Protein AF-A0A0D0CX06-F1 (afdb_monomer_lite)

InterPro domains:
  IPR040521 Kyakuja-Dileera-Zisupton transposase [PF18758] (1-134)

Foldseek 3Di:
DDKDQPPWAFDDPDPPDDDPQCQFWLAANPVLLVVLVVQADQDQDDDPDPDQPQVPPQFDQDPGTPASIKDFDADPVPGGTDTNLIFGHRRDDTLSSNLLSVLVRQQVVPPEQEDEDDDSVCVRSVVCSVVRCVRDPSRHHDPRYDYDYD

Sequence (150 aa):
MDGNFSAEHMKLKNDDDFNLTGGSGYFTALLHYRAHLQIADDKQPKSTCHEHKAVNQVHATQKHLAATGIGAIACARHGHFMLDTVVDFQNGEQQVNMDYALCRALSKLEGMLRAAVIYNIACQFSVHFSAQILKSDYLKFSDGIQIVQP

pLDDT: mean 84.57, std 11.14, range [50.03, 96.88]

Radius of gyration: 15.5 Å; chains: 1; bounding box: 37×35×41 Å

Organism: NCBI:txid930991

Secondary structure (DSSP, 8-state):
-EEETT--EEPPSSTT---SSSS-SSB--HHHHHHHHHH----PPPP-STT-GGGG--PPP-TTEEES-EEE-EETTTTEEPTT-BEE-SSS--HHHHHHHHHHHHHT-TT-SEEE---TTHHHHHHHHHHHHTT-TT----TTPEEE--

Structure (mmCIF, N/CA/C/O backbone):
data_AF-A0A0D0CX06-F1
#
_entry.id   AF-A0A0D0CX06-F1
#
loop_
_atom_site.group_PDB
_atom_site.id
_atom_site.type_symbol
_atom_site.label_atom_id
_atom_site.label_alt_id
_atom_site.label_comp_id
_atom_site.label_asym_id
_atom_site.label_entity_id
_atom_site.label_seq_id
_atom_site.pdbx_PDB_ins_code
_atom_site.Cartn_x
_atom_site.Cartn_y
_atom_site.Cartn_z
_atom_site.occupancy
_atom_site.B_iso_or_equiv
_atom_site.auth_seq_id
_atom_site.auth_comp_id
_atom_site.auth_asym_id
_atom_site.auth_atom_id
_atom_site.pdbx_PDB_model_num
ATOM 1 N N . MET A 1 1 ? 3.908 -2.150 11.057 1.00 93.88 1 MET A N 1
ATOM 2 C CA . MET A 1 1 ? 4.295 -1.801 9.677 1.00 93.88 1 MET A CA 1
ATOM 3 C C . MET A 1 1 ? 5.755 -1.442 9.729 1.00 93.88 1 MET A C 1
ATOM 5 O O . MET A 1 1 ? 6.133 -0.785 10.694 1.00 93.88 1 MET A O 1
ATOM 9 N N . ASP A 1 2 ? 6.554 -1.927 8.790 1.00 93.50 2 ASP A N 1
ATOM 10 C CA . ASP A 1 2 ? 7.989 -1.643 8.772 1.00 93.50 2 ASP A CA 1
ATOM 11 C C . ASP A 1 2 ? 8.569 -1.812 7.365 1.00 93.50 2 ASP A C 1
ATOM 13 O O . ASP A 1 2 ? 8.012 -2.563 6.552 1.00 93.50 2 ASP A O 1
ATOM 17 N N . GLY A 1 3 ? 9.676 -1.118 7.114 1.00 92.56 3 GLY A N 1
ATOM 18 C CA . GLY A 1 3 ? 10.434 -1.153 5.871 1.00 92.56 3 GLY A CA 1
ATOM 19 C C . GLY A 1 3 ? 11.799 -1.812 6.055 1.00 92.56 3 GLY A C 1
ATOM 20 O O . GLY A 1 3 ? 12.558 -1.471 6.960 1.00 92.56 3 GLY A O 1
ATOM 21 N N . ASN A 1 4 ? 12.145 -2.734 5.161 1.00 93.25 4 ASN A N 1
ATOM 22 C CA . ASN A 1 4 ? 13.468 -3.337 5.069 1.00 93.25 4 ASN A CA 1
ATOM 23 C C . ASN A 1 4 ? 14.219 -2.786 3.849 1.00 93.25 4 ASN A C 1
ATOM 25 O O . ASN A 1 4 ? 13.968 -3.184 2.711 1.00 93.25 4 ASN A O 1
ATOM 29 N N . PHE A 1 5 ? 15.183 -1.906 4.111 1.00 89.94 5 PHE A N 1
ATOM 30 C CA . PHE A 1 5 ? 16.006 -1.227 3.102 1.00 89.94 5 PHE A CA 1
ATOM 31 C C . PHE A 1 5 ? 17.175 -2.072 2.576 1.00 89.94 5 PHE A C 1
ATOM 33 O O . PHE A 1 5 ? 17.831 -1.676 1.622 1.00 89.94 5 PHE A O 1
ATOM 40 N N . SER A 1 6 ? 17.442 -3.228 3.188 1.00 89.50 6 SER A N 1
ATOM 41 C CA . SER A 1 6 ? 18.484 -4.159 2.737 1.00 89.50 6 SER A CA 1
ATOM 42 C C . SER A 1 6 ? 17.937 -5.245 1.806 1.00 89.50 6 SER A C 1
ATOM 44 O O . SER A 1 6 ? 18.707 -5.988 1.204 1.00 89.50 6 SER A O 1
ATOM 46 N N . ALA A 1 7 ? 16.610 -5.370 1.699 1.00 91.56 7 ALA A N 1
ATOM 47 C CA . ALA A 1 7 ? 15.942 -6.294 0.786 1.00 91.56 7 ALA A CA 1
ATOM 48 C C . ALA A 1 7 ? 15.869 -5.701 -0.630 1.00 91.56 7 ALA A C 1
ATOM 50 O O . ALA A 1 7 ? 14.796 -5.395 -1.146 1.00 91.56 7 ALA A O 1
ATOM 51 N N . GLU A 1 8 ? 17.033 -5.498 -1.238 1.00 91.38 8 GLU A N 1
ATOM 52 C CA . GLU A 1 8 ? 17.153 -4.967 -2.592 1.00 91.38 8 GLU A CA 1
ATOM 53 C C . GLU A 1 8 ? 16.761 -6.021 -3.639 1.00 91.38 8 GLU A C 1
ATOM 55 O O . GLU A 1 8 ? 17.110 -7.200 -3.533 1.00 91.38 8 GLU A O 1
ATOM 60 N N . HIS A 1 9 ? 16.064 -5.588 -4.690 1.00 88.31 9 HIS A N 1
ATOM 61 C CA . HIS A 1 9 ? 15.700 -6.433 -5.824 1.00 88.31 9 HIS A CA 1
ATOM 62 C C . HIS A 1 9 ? 16.369 -5.896 -7.087 1.00 88.31 9 HIS A C 1
ATOM 64 O O . HIS A 1 9 ? 16.170 -4.740 -7.459 1.00 88.31 9 HIS A O 1
ATOM 70 N N . MET A 1 10 ? 17.172 -6.725 -7.754 1.00 89.69 10 MET A N 1
ATOM 71 C CA . MET A 1 10 ? 17.854 -6.355 -8.996 1.00 89.69 10 MET A CA 1
ATOM 72 C C . MET A 1 10 ? 16.896 -6.344 -10.189 1.00 89.69 10 MET A C 1
ATOM 74 O O . MET A 1 10 ? 15.914 -7.080 -10.228 1.00 89.69 10 MET A O 1
ATOM 78 N N . LYS A 1 11 ? 17.209 -5.533 -11.202 1.00 86.38 11 LYS A N 1
ATOM 79 C CA . LYS A 1 11 ? 16.537 -5.643 -12.502 1.00 86.38 11 LYS A CA 1
ATOM 80 C C . LYS A 1 11 ? 16.877 -6.974 -13.168 1.00 86.38 11 LYS A C 1
ATOM 82 O O . LYS A 1 11 ? 18.000 -7.467 -13.046 1.00 86.38 11 LYS A O 1
ATOM 87 N N . LEU A 1 12 ? 15.911 -7.504 -13.915 1.00 84.50 12 LEU A N 1
ATOM 88 C CA . LEU A 1 12 ? 16.123 -8.664 -14.771 1.00 84.50 12 LEU A CA 1
ATOM 89 C C . LEU A 1 12 ? 17.243 -8.362 -15.772 1.00 84.50 12 LEU A C 1
ATOM 91 O O . LEU A 1 12 ? 17.319 -7.259 -16.318 1.00 84.50 12 LEU A O 1
ATOM 95 N N . LYS A 1 13 ? 18.134 -9.334 -15.975 1.00 81.31 13 LYS A N 1
ATOM 96 C CA . LYS A 1 13 ? 19.238 -9.207 -16.937 1.00 81.31 13 LYS A CA 1
ATOM 97 C C . LYS A 1 13 ? 18.804 -9.539 -18.363 1.00 81.31 13 LYS A C 1
ATOM 99 O O . LYS A 1 13 ? 19.338 -8.945 -19.291 1.00 81.31 13 LYS A O 1
ATOM 104 N N . ASN A 1 14 ? 17.856 -10.466 -18.504 1.00 81.94 14 ASN A N 1
ATOM 105 C CA . ASN A 1 14 ? 17.382 -11.001 -19.775 1.00 81.94 14 ASN A CA 1
ATOM 106 C C . ASN A 1 14 ? 15.846 -11.018 -19.785 1.00 81.94 14 ASN A C 1
ATOM 108 O O . ASN A 1 14 ? 15.235 -11.204 -18.733 1.00 81.94 14 ASN A O 1
ATOM 112 N N . ASP A 1 15 ? 15.246 -10.891 -20.969 1.00 78.25 15 ASP A N 1
ATOM 113 C CA . ASP A 1 15 ? 13.785 -10.829 -21.147 1.00 78.25 15 ASP A CA 1
ATOM 114 C C . ASP A 1 15 ? 13.073 -12.185 -20.965 1.00 78.25 15 ASP A C 1
ATOM 116 O O . ASP A 1 15 ? 11.853 -12.224 -20.829 1.00 78.25 15 ASP A O 1
ATOM 120 N N . ASP A 1 16 ? 13.827 -13.290 -20.921 1.00 83.06 16 ASP A N 1
ATOM 121 C CA . ASP A 1 16 ? 13.296 -14.646 -20.704 1.00 83.06 16 ASP A CA 1
ATOM 122 C C . ASP A 1 16 ? 13.016 -14.964 -19.222 1.00 83.06 16 ASP A C 1
ATOM 124 O O . ASP A 1 16 ? 12.449 -16.010 -18.903 1.00 83.06 16 ASP A O 1
ATOM 128 N N . ASP A 1 17 ? 13.441 -14.091 -18.303 1.00 81.06 17 ASP A N 1
ATOM 129 C CA . ASP A 1 17 ? 13.189 -14.246 -16.871 1.00 81.06 17 ASP A CA 1
ATOM 130 C C . ASP A 1 17 ? 11.782 -13.733 -16.526 1.00 81.06 17 ASP A C 1
ATOM 132 O O . ASP A 1 17 ? 11.372 -12.647 -16.946 1.00 81.06 17 ASP A O 1
ATOM 136 N N . PHE A 1 18 ? 11.013 -14.516 -15.771 1.00 77.81 18 PHE A N 1
ATOM 137 C CA . PHE A 1 18 ? 9.606 -14.233 -15.506 1.00 77.81 18 PHE A CA 1
ATOM 138 C C . PHE A 1 18 ? 9.250 -14.413 -14.033 1.00 77.81 18 PHE A C 1
ATOM 140 O O . PHE A 1 18 ? 9.789 -15.245 -13.307 1.00 77.81 18 PHE A O 1
ATOM 147 N N . ASN A 1 19 ? 8.279 -13.621 -13.580 1.00 77.00 19 ASN A N 1
ATOM 148 C CA . ASN A 1 19 ? 7.800 -13.698 -12.208 1.00 77.00 19 ASN A CA 1
ATOM 149 C C . ASN A 1 19 ? 7.059 -15.025 -11.977 1.00 77.00 19 ASN A C 1
ATOM 151 O O . ASN A 1 19 ? 6.014 -15.259 -12.582 1.00 77.00 19 ASN A O 1
ATOM 155 N N . LEU A 1 20 ? 7.566 -15.849 -11.055 1.00 80.12 20 LEU A N 1
ATOM 156 C CA . LEU A 1 20 ? 7.010 -17.168 -10.730 1.00 80.12 20 LEU A CA 1
ATOM 157 C C . LEU A 1 20 ? 5.540 -17.129 -10.300 1.00 80.12 20 LEU A C 1
ATOM 159 O O . LEU A 1 20 ? 4.795 -18.067 -10.567 1.00 80.12 20 LEU A O 1
ATOM 163 N N . THR A 1 21 ? 5.126 -16.067 -9.609 1.00 79.88 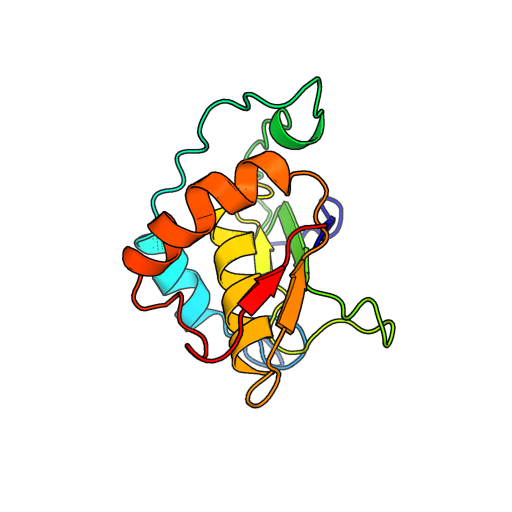21 THR A N 1
ATOM 164 C CA . THR A 1 21 ? 3.790 -15.9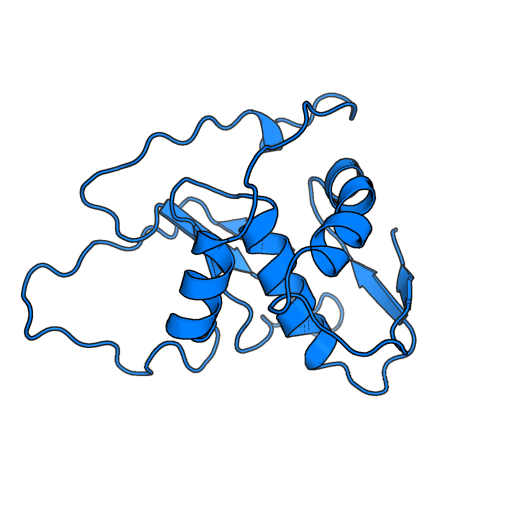78 -9.008 1.00 79.88 21 THR A CA 1
ATOM 165 C C . THR A 1 21 ? 2.994 -14.774 -9.510 1.00 79.88 21 THR A C 1
ATOM 167 O O . THR A 1 21 ? 1.865 -14.561 -9.075 1.00 79.88 21 THR A O 1
ATOM 170 N N . GLY A 1 22 ? 3.565 -13.952 -10.394 1.00 71.00 22 GLY A N 1
ATOM 171 C CA . GLY A 1 22 ? 2.986 -12.671 -10.811 1.00 71.00 22 GLY A CA 1
ATOM 172 C C . GLY A 1 22 ? 2.829 -11.658 -9.667 1.00 71.00 22 GLY A C 1
ATOM 173 O O . GLY A 1 22 ? 2.030 -10.729 -9.782 1.00 71.00 22 GLY A O 1
ATOM 174 N N . GLY A 1 23 ? 3.546 -11.843 -8.553 1.00 68.94 23 GLY A N 1
ATOM 175 C CA . GLY A 1 23 ? 3.288 -11.106 -7.313 1.00 68.94 23 GLY A CA 1
ATOM 176 C C . GLY A 1 23 ? 2.076 -11.641 -6.546 1.00 68.94 23 GLY A C 1
ATOM 177 O O . GLY A 1 23 ? 1.365 -10.868 -5.921 1.00 68.94 23 GLY A O 1
ATOM 178 N N . SER A 1 24 ? 1.807 -12.948 -6.617 1.00 70.81 24 SER A N 1
ATOM 179 C CA . SER A 1 24 ? 0.894 -13.630 -5.693 1.00 70.81 24 SER A CA 1
ATOM 180 C C . SER A 1 24 ? 1.679 -14.281 -4.548 1.00 70.81 24 SER A C 1
ATOM 182 O O . SER A 1 24 ? 2.823 -14.713 -4.717 1.00 70.81 24 SER A O 1
ATOM 184 N N . GLY A 1 25 ? 1.094 -14.298 -3.350 1.00 87.31 25 GLY A N 1
ATOM 185 C CA . GLY A 1 25 ? 1.760 -14.724 -2.117 1.00 87.31 25 GLY A CA 1
ATOM 186 C C . GLY A 1 25 ? 1.873 -13.570 -1.129 1.00 87.31 25 GLY A C 1
ATOM 187 O O . GLY A 1 25 ? 0.861 -12.980 -0.770 1.00 87.31 25 GLY A O 1
ATOM 188 N N . TYR A 1 26 ? 3.085 -13.263 -0.661 1.00 91.81 26 TYR A N 1
ATOM 189 C CA . TYR A 1 26 ? 3.317 -12.154 0.275 1.00 91.81 26 TYR A CA 1
ATOM 190 C C . TYR A 1 26 ? 3.384 -10.790 -0.412 1.00 91.81 26 TYR A C 1
ATOM 192 O O . TYR A 1 26 ? 2.881 -9.811 0.139 1.00 91.81 26 TYR A O 1
ATOM 200 N N . PHE A 1 27 ? 3.967 -10.737 -1.609 1.00 92.62 27 PHE A N 1
ATOM 201 C CA . PHE A 1 27 ? 4.025 -9.526 -2.420 1.00 92.62 27 PHE A CA 1
ATOM 202 C C . PHE A 1 27 ? 2.653 -9.175 -2.971 1.00 92.62 27 PHE A C 1
ATOM 204 O O . PHE A 1 27 ? 1.841 -10.062 -3.227 1.00 92.62 27 PHE A O 1
ATOM 211 N N . THR A 1 28 ? 2.402 -7.879 -3.119 1.00 88.81 28 THR A N 1
ATOM 212 C CA . THR A 1 28 ? 1.191 -7.390 -3.763 1.00 88.81 28 THR A CA 1
ATOM 213 C C . THR A 1 28 ? 1.218 -7.623 -5.271 1.00 88.81 28 THR A C 1
ATOM 215 O O . THR A 1 28 ? 2.274 -7.581 -5.909 1.00 88.81 28 THR A O 1
ATOM 218 N N . ALA A 1 29 ? 0.031 -7.759 -5.864 1.00 84.19 29 ALA A N 1
ATOM 219 C CA . ALA A 1 29 ? -0.134 -7.782 -7.311 1.00 84.19 29 ALA A CA 1
ATOM 220 C C . ALA A 1 29 ? 0.496 -6.536 -7.969 1.00 84.19 29 ALA A C 1
ATOM 222 O O . ALA A 1 29 ? 0.041 -5.400 -7.786 1.00 84.19 29 ALA A O 1
ATOM 223 N N . LEU A 1 30 ? 1.522 -6.773 -8.788 1.00 84.00 30 LEU A N 1
ATOM 224 C CA . LEU A 1 30 ? 2.398 -5.732 -9.330 1.00 84.00 30 LEU A CA 1
ATOM 225 C C . LEU A 1 30 ? 1.661 -4.708 -10.204 1.00 84.00 30 LEU A C 1
ATOM 227 O O . LEU A 1 30 ? 1.984 -3.524 -10.170 1.00 84.00 30 LEU A O 1
ATOM 231 N N . LEU A 1 31 ? 0.667 -5.153 -10.980 1.00 87.31 31 LEU A N 1
ATOM 232 C CA . LEU A 1 31 ? -0.073 -4.292 -11.905 1.00 87.31 31 LEU A CA 1
ATOM 233 C C . LEU A 1 31 ? -0.851 -3.192 -11.169 1.00 87.31 31 LEU A C 1
ATOM 235 O O . LEU A 1 31 ? -0.706 -2.015 -11.490 1.00 87.31 31 LEU A O 1
ATOM 239 N N . HIS A 1 32 ? -1.640 -3.571 -10.160 1.00 88.31 32 HIS A N 1
ATOM 240 C CA . HIS A 1 32 ? -2.465 -2.631 -9.397 1.00 88.31 32 HIS A CA 1
ATOM 241 C C . HIS A 1 32 ? -1.607 -1.693 -8.553 1.00 88.31 32 HIS A C 1
ATOM 243 O O . HIS A 1 32 ? -1.897 -0.503 -8.466 1.00 88.31 32 HIS A O 1
ATOM 249 N N . TYR A 1 33 ? -0.533 -2.219 -7.965 1.00 92.12 33 TYR A N 1
ATOM 250 C CA . TYR A 1 33 ? 0.383 -1.408 -7.179 1.00 92.12 33 TYR A CA 1
ATOM 251 C C . TYR A 1 33 ? 1.111 -0.372 -8.044 1.00 92.12 33 TYR A C 1
ATOM 253 O O . TYR A 1 33 ? 1.127 0.806 -7.709 1.00 92.12 33 TYR A O 1
ATOM 261 N N . ARG A 1 34 ? 1.618 -0.757 -9.222 1.00 90.44 34 ARG A N 1
ATOM 262 C CA . ARG A 1 34 ? 2.225 0.203 -10.161 1.00 90.44 34 ARG A CA 1
ATOM 263 C C . ARG A 1 34 ? 1.241 1.269 -10.628 1.00 90.44 34 ARG A C 1
ATOM 265 O O . ARG A 1 34 ? 1.621 2.431 -10.721 1.00 90.44 34 ARG A O 1
ATOM 272 N N . ALA A 1 35 ? -0.003 0.888 -10.909 1.00 92.06 35 ALA A N 1
ATOM 273 C CA . ALA A 1 35 ? -1.031 1.841 -11.311 1.00 92.06 35 ALA A CA 1
ATOM 274 C C . ALA A 1 35 ? -1.355 2.844 -10.188 1.00 92.06 35 ALA A C 1
ATOM 276 O O . ALA A 1 35 ? -1.532 4.028 -10.461 1.00 92.06 35 ALA A O 1
ATOM 277 N N . HIS A 1 36 ? -1.351 2.397 -8.928 1.00 92.88 36 HIS A N 1
ATOM 278 C CA . HIS A 1 36 ? -1.453 3.284 -7.770 1.00 92.88 36 HIS A CA 1
ATOM 279 C C . HIS A 1 36 ? -0.281 4.273 -7.698 1.00 92.88 36 HIS A C 1
ATOM 281 O O . HIS A 1 36 ? -0.509 5.479 -7.613 1.00 92.88 36 HIS A O 1
ATOM 287 N N . LEU A 1 37 ? 0.959 3.786 -7.794 1.00 91.50 37 LEU A N 1
ATOM 288 C CA . LEU A 1 37 ? 2.156 4.630 -7.713 1.00 91.50 37 LEU A CA 1
ATOM 289 C C . LEU A 1 37 ? 2.219 5.699 -8.812 1.00 91.50 37 LEU A C 1
ATOM 291 O O . LEU A 1 37 ? 2.757 6.775 -8.588 1.00 91.50 37 LEU A O 1
ATOM 295 N N . GLN A 1 38 ? 1.663 5.427 -9.996 1.00 90.81 38 GLN A N 1
ATOM 296 C CA . GLN A 1 38 ? 1.640 6.389 -11.105 1.00 90.81 38 GLN A CA 1
ATOM 297 C C . GLN A 1 38 ? 0.754 7.611 -10.844 1.00 90.81 38 GLN A C 1
ATOM 299 O O . GLN A 1 38 ? 0.998 8.663 -11.432 1.00 90.81 38 GLN A O 1
ATOM 304 N N . ILE A 1 39 ? -0.280 7.472 -10.010 1.00 88.56 39 ILE A N 1
ATOM 305 C CA . ILE A 1 39 ? -1.236 8.552 -9.727 1.00 88.56 39 ILE A CA 1
ATOM 306 C C . ILE A 1 39 ? -1.046 9.176 -8.342 1.00 88.56 39 ILE A C 1
ATOM 308 O O . ILE A 1 39 ? -1.621 10.227 -8.062 1.00 88.56 39 ILE A O 1
ATOM 312 N N . ALA A 1 40 ? -0.292 8.518 -7.462 1.00 85.94 40 ALA A N 1
ATOM 313 C CA . ALA A 1 40 ? -0.095 8.968 -6.096 1.00 85.94 40 ALA A CA 1
ATOM 314 C C . ALA A 1 40 ? 0.847 10.185 -6.039 1.00 85.94 40 ALA A C 1
ATOM 316 O O . ALA A 1 40 ? 1.856 10.247 -6.739 1.00 85.94 40 ALA A O 1
ATOM 317 N N . ASP A 1 41 ? 0.518 11.160 -5.186 1.00 77.19 41 ASP A N 1
ATOM 318 C CA . ASP A 1 41 ? 1.404 12.287 -4.881 1.00 77.19 41 ASP A CA 1
ATOM 319 C C . ASP A 1 41 ? 2.357 11.881 -3.752 1.00 77.19 41 ASP A C 1
ATOM 321 O O . ASP A 1 41 ? 1.936 11.695 -2.612 1.00 77.19 41 ASP A O 1
ATOM 325 N N . ASP A 1 42 ? 3.640 11.749 -4.075 1.00 69.50 42 ASP A N 1
ATOM 326 C CA . ASP A 1 42 ? 4.702 11.314 -3.158 1.00 69.50 42 ASP A CA 1
ATOM 327 C C . ASP A 1 42 ? 5.384 12.493 -2.426 1.00 69.50 42 ASP A C 1
ATOM 329 O O . ASP A 1 42 ? 6.509 12.424 -1.928 1.00 69.50 42 ASP A O 1
ATOM 333 N N . LYS A 1 43 ? 4.724 13.651 -2.347 1.00 69.00 43 LYS A N 1
ATOM 334 C CA . LYS A 1 43 ? 5.245 14.761 -1.544 1.00 69.00 43 LYS A CA 1
ATOM 335 C C . LYS A 1 43 ? 5.174 14.415 -0.065 1.00 69.00 43 LYS A C 1
ATOM 337 O O . LYS A 1 43 ? 4.139 14.601 0.571 1.00 69.00 43 LYS A O 1
ATOM 342 N N . GLN A 1 44 ? 6.303 13.994 0.499 1.00 65.88 44 GLN A N 1
ATOM 343 C CA . GLN A 1 44 ? 6.431 13.855 1.942 1.00 65.88 44 GLN A CA 1
ATOM 344 C C . GLN A 1 44 ? 6.433 15.234 2.615 1.00 65.88 44 GLN A C 1
ATOM 346 O O . GLN A 1 44 ? 7.324 16.054 2.358 1.00 65.88 44 GLN A O 1
ATOM 351 N N . PRO A 1 45 ? 5.443 15.529 3.473 1.00 63.88 4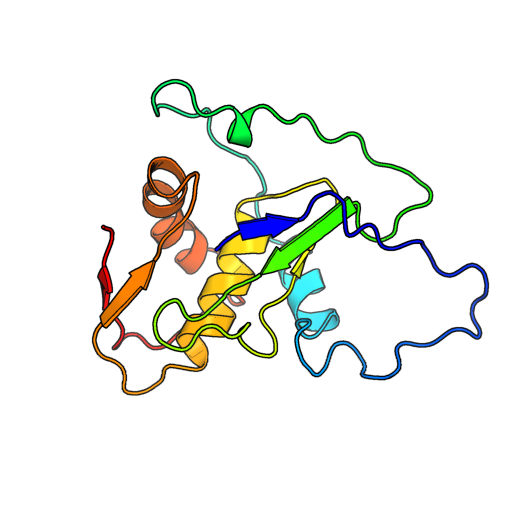5 PRO A N 1
ATOM 352 C CA . PRO A 1 45 ? 5.460 16.745 4.260 1.00 63.88 4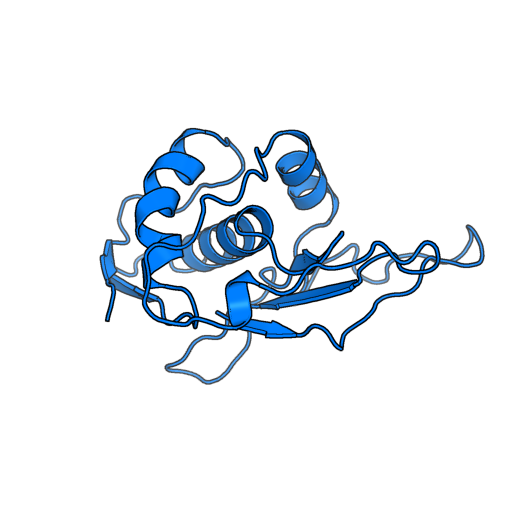5 PRO A CA 1
ATOM 353 C C . PRO A 1 45 ? 6.610 16.690 5.266 1.00 63.88 45 PRO A C 1
ATOM 355 O O . PRO A 1 45 ? 7.004 15.635 5.759 1.00 63.88 45 PRO A O 1
ATOM 358 N N . LYS A 1 46 ? 7.166 17.860 5.581 1.00 66.06 46 LYS A N 1
ATOM 359 C CA . LYS A 1 46 ? 8.264 17.963 6.540 1.00 66.06 46 LYS A CA 1
ATOM 360 C C . LYS A 1 46 ? 7.786 17.487 7.916 1.00 66.06 46 LYS A C 1
ATOM 362 O O . LYS A 1 46 ? 6.820 18.036 8.443 1.00 66.06 46 LYS A O 1
ATOM 367 N N . SER A 1 47 ? 8.487 16.508 8.493 1.00 66.69 47 SER A N 1
ATOM 368 C CA . SER A 1 47 ? 8.199 15.994 9.836 1.00 66.69 47 SER A CA 1
ATOM 369 C C . SER A 1 47 ? 8.101 17.124 10.858 1.00 66.69 47 SER A C 1
ATOM 371 O O . SER A 1 47 ? 9.035 17.913 11.015 1.00 66.69 47 SER A O 1
ATOM 373 N N . THR A 1 48 ? 7.003 17.140 11.607 1.00 71.00 48 THR A N 1
ATOM 374 C CA . THR A 1 48 ? 6.832 17.949 12.822 1.00 71.00 48 THR A CA 1
ATOM 375 C C . THR A 1 48 ? 7.073 17.141 14.102 1.00 71.00 48 THR A C 1
ATOM 377 O O . THR A 1 48 ? 7.042 17.708 15.191 1.00 71.00 48 THR A O 1
ATOM 380 N N . CYS A 1 49 ? 7.341 15.832 13.995 1.00 70.31 49 CYS A N 1
ATOM 381 C CA . CYS A 1 49 ? 7.639 14.971 15.142 1.00 70.31 49 CYS A CA 1
ATOM 382 C C . CYS A 1 49 ? 9.091 15.135 15.618 1.00 70.31 49 CYS A C 1
ATOM 384 O O . CYS A 1 49 ? 10.000 15.365 14.816 1.00 70.31 49 CYS A O 1
ATOM 386 N N . HIS A 1 50 ? 9.308 14.973 16.926 1.00 64.81 50 HIS A N 1
ATOM 387 C CA . HIS A 1 50 ? 10.620 15.080 17.570 1.00 64.81 50 HIS A CA 1
ATOM 388 C C . HIS A 1 50 ? 11.609 14.029 17.030 1.00 64.81 50 HIS A C 1
ATOM 390 O O . HIS A 1 50 ? 11.376 12.836 17.172 1.00 64.81 50 HIS A O 1
ATOM 396 N N . GLU A 1 51 ? 12.708 14.482 16.417 1.00 53.91 51 GLU A N 1
ATOM 397 C CA . GLU A 1 51 ? 13.921 13.708 16.078 1.00 53.91 51 GLU A CA 1
ATOM 398 C C . GLU A 1 51 ? 13.725 12.270 15.540 1.00 53.91 51 GLU A C 1
ATOM 400 O O . GLU A 1 51 ? 14.432 11.337 15.924 1.00 53.91 51 GLU A O 1
ATOM 405 N N . HIS A 1 52 ? 12.823 12.067 14.576 1.00 55.91 52 HIS A N 1
ATOM 406 C CA . HIS A 1 52 ? 12.747 10.784 13.868 1.00 55.91 52 HIS A CA 1
ATOM 407 C C . HIS A 1 52 ? 13.789 10.710 12.740 1.00 55.91 52 HIS A C 1
ATOM 409 O O . HIS A 1 52 ? 13.639 11.332 11.690 1.00 55.91 52 HIS A O 1
ATOM 415 N N . LYS A 1 53 ? 14.833 9.888 12.926 1.00 54.78 53 LYS A N 1
ATOM 416 C CA . LYS A 1 53 ? 15.850 9.596 11.890 1.00 54.78 53 LYS A CA 1
ATOM 417 C C . LYS A 1 53 ? 15.277 8.914 10.639 1.00 54.78 53 LYS A C 1
ATOM 419 O O . LYS A 1 53 ? 15.879 9.024 9.578 1.00 54.78 53 LYS A O 1
ATOM 424 N N . ALA A 1 54 ? 14.131 8.239 10.765 1.00 53.94 54 ALA A N 1
ATOM 425 C CA . ALA A 1 54 ? 13.495 7.485 9.683 1.00 53.94 54 ALA A CA 1
ATOM 426 C C . ALA A 1 54 ? 13.076 8.365 8.489 1.00 53.94 54 ALA A C 1
ATOM 428 O O . ALA A 1 54 ? 13.183 7.930 7.353 1.00 53.94 54 ALA A O 1
ATOM 429 N N . VAL A 1 55 ? 12.685 9.623 8.727 1.00 53.53 55 VAL A N 1
ATOM 430 C CA . VAL A 1 55 ? 12.203 10.541 7.670 1.00 53.53 55 VAL A CA 1
ATOM 431 C C . VAL A 1 55 ? 13.345 11.189 6.878 1.00 53.53 55 VAL A C 1
ATOM 433 O O . VAL A 1 55 ? 13.146 11.693 5.779 1.00 53.53 55 VAL A O 1
ATOM 436 N N . ASN A 1 56 ? 14.568 11.167 7.411 1.00 50.03 56 ASN A N 1
ATOM 437 C CA . ASN A 1 56 ? 15.710 11.874 6.824 1.00 50.03 56 ASN A CA 1
ATOM 438 C C . ASN A 1 56 ? 16.600 10.989 5.940 1.00 50.03 56 ASN A C 1
ATOM 440 O O . ASN A 1 56 ? 17.688 11.422 5.551 1.00 50.03 56 ASN A O 1
ATOM 444 N N . GLN A 1 57 ? 16.188 9.759 5.621 1.00 56.03 57 GLN A N 1
ATOM 445 C CA . GLN A 1 57 ? 16.941 8.942 4.676 1.00 56.03 57 GLN A CA 1
ATOM 446 C C . GLN A 1 57 ? 16.648 9.409 3.248 1.00 56.03 57 GLN A C 1
ATOM 448 O O . GLN A 1 57 ? 15.640 9.078 2.636 1.00 56.03 57 GLN A O 1
ATOM 453 N N . VAL A 1 58 ? 17.558 10.222 2.711 1.00 52.16 58 VAL A N 1
ATOM 454 C CA . VAL A 1 58 ? 17.581 10.553 1.285 1.00 52.16 58 VAL A CA 1
ATOM 455 C C . VAL A 1 58 ? 18.016 9.298 0.536 1.00 52.16 58 VAL A C 1
ATOM 457 O O . VAL A 1 58 ? 19.191 8.932 0.551 1.00 52.16 58 VAL A O 1
ATOM 460 N N . HIS A 1 59 ? 17.068 8.622 -0.103 1.00 60.84 59 HIS A N 1
ATOM 461 C CA . HIS A 1 59 ? 17.365 7.442 -0.902 1.00 60.84 59 HIS A CA 1
ATOM 462 C C . HIS A 1 59 ? 17.780 7.868 -2.312 1.00 60.84 59 HIS A C 1
ATOM 464 O O . HIS A 1 59 ? 17.038 8.540 -3.033 1.00 60.84 59 HIS A O 1
ATOM 470 N N . ALA A 1 60 ? 19.010 7.513 -2.682 1.00 61.25 60 ALA A N 1
ATOM 471 C CA . ALA A 1 60 ? 19.507 7.694 -4.034 1.00 61.25 60 ALA A CA 1
ATOM 472 C C . ALA A 1 60 ? 19.023 6.537 -4.910 1.00 61.25 60 ALA A C 1
ATOM 474 O O . ALA A 1 60 ? 19.184 5.365 -4.567 1.00 61.25 60 ALA A O 1
ATOM 475 N N . THR A 1 61 ? 18.476 6.868 -6.076 1.00 65.75 61 THR A N 1
ATOM 476 C CA . THR A 1 61 ? 18.022 5.865 -7.035 1.00 65.75 61 THR A CA 1
ATOM 477 C C . THR A 1 61 ? 19.214 5.085 -7.585 1.00 65.75 61 THR A C 1
ATOM 479 O O . THR A 1 61 ? 20.104 5.647 -8.230 1.00 65.75 61 THR A O 1
ATOM 482 N N . GLN A 1 62 ? 19.221 3.769 -7.380 1.00 78.25 62 GLN A N 1
ATOM 483 C CA . GLN A 1 62 ? 20.250 2.883 -7.916 1.00 78.25 62 GLN A CA 1
ATOM 484 C C . GLN A 1 62 ? 19.786 2.287 -9.251 1.00 78.25 62 GLN A C 1
ATOM 486 O O . GLN A 1 62 ? 18.860 1.484 -9.304 1.00 78.25 62 GLN A O 1
ATOM 491 N N . LYS A 1 63 ? 20.440 2.655 -10.363 1.00 81.31 63 LYS A N 1
ATOM 492 C CA . LYS A 1 63 ? 19.987 2.291 -11.726 1.00 81.31 63 LYS A CA 1
ATOM 493 C C . LYS A 1 63 ? 19.866 0.784 -11.987 1.00 81.31 63 LYS A C 1
ATOM 495 O O . LYS A 1 63 ? 19.109 0.404 -12.883 1.00 81.31 63 LYS A O 1
ATOM 500 N N . HIS A 1 64 ? 20.608 -0.042 -11.254 1.00 85.94 64 HIS A N 1
ATOM 501 C CA . HIS A 1 64 ? 20.630 -1.497 -11.414 1.00 85.94 64 HIS A CA 1
ATOM 502 C C . HIS A 1 64 ? 19.556 -2.222 -10.581 1.00 85.94 64 HIS A C 1
ATOM 504 O O . HIS A 1 64 ? 19.309 -3.405 -10.814 1.00 85.94 64 HIS A O 1
ATOM 510 N N . LEU A 1 65 ? 18.892 -1.522 -9.654 1.00 88.31 65 LEU A N 1
ATOM 511 C CA . LEU A 1 65 ? 17.838 -2.077 -8.809 1.00 88.31 65 LEU A CA 1
ATOM 512 C C . LEU A 1 65 ? 16.451 -1.830 -9.413 1.00 88.31 65 LEU A C 1
ATOM 514 O O . LEU A 1 65 ? 16.168 -0.768 -9.972 1.00 88.31 65 LEU A O 1
ATOM 518 N N . ALA A 1 66 ? 15.596 -2.842 -9.319 1.00 87.56 66 ALA A N 1
ATOM 519 C CA . ALA A 1 66 ? 14.159 -2.760 -9.542 1.00 87.56 66 ALA A CA 1
ATOM 520 C C . ALA A 1 66 ? 13.425 -2.264 -8.284 1.00 87.56 66 ALA A C 1
ATOM 522 O O . ALA A 1 66 ? 12.437 -1.543 -8.415 1.00 87.56 66 ALA A O 1
ATOM 523 N N . ALA A 1 67 ? 13.931 -2.613 -7.096 1.00 91.00 67 ALA A N 1
ATOM 524 C CA . ALA A 1 67 ? 13.475 -2.093 -5.811 1.00 91.00 67 ALA A CA 1
ATOM 525 C C . ALA A 1 67 ? 14.666 -1.867 -4.869 1.00 91.00 67 ALA A C 1
ATOM 527 O O . ALA A 1 67 ? 15.590 -2.679 -4.823 1.00 91.00 67 ALA A O 1
ATOM 528 N N . THR A 1 68 ? 14.637 -0.779 -4.105 1.00 92.38 68 THR A N 1
ATOM 529 C CA . THR A 1 68 ? 15.672 -0.411 -3.121 1.00 92.38 68 THR A CA 1
ATOM 530 C C . THR A 1 68 ? 15.375 -0.952 -1.718 1.00 92.38 68 THR A C 1
ATOM 532 O O . THR A 1 68 ? 15.975 -0.506 -0.747 1.00 92.38 68 THR A O 1
ATOM 535 N N . GLY A 1 69 ? 14.366 -1.807 -1.582 1.00 93.50 69 GLY A N 1
ATOM 536 C CA . GLY A 1 69 ? 13.850 -2.298 -0.310 1.00 93.50 69 GLY A CA 1
ATOM 537 C C . GLY A 1 69 ? 12.398 -2.744 -0.440 1.00 93.50 69 GLY A C 1
ATOM 538 O O . GLY A 1 69 ? 11.791 -2.607 -1.507 1.00 93.50 69 GLY A O 1
ATOM 539 N N . ILE A 1 70 ? 11.838 -3.240 0.661 1.00 95.25 70 ILE A N 1
ATOM 540 C CA . ILE A 1 70 ? 10.438 -3.674 0.738 1.00 95.25 70 ILE A CA 1
ATOM 541 C C . ILE A 1 70 ? 9.755 -3.140 1.995 1.00 95.25 70 ILE A C 1
ATOM 543 O O . ILE A 1 70 ? 10.381 -3.036 3.047 1.00 95.25 70 I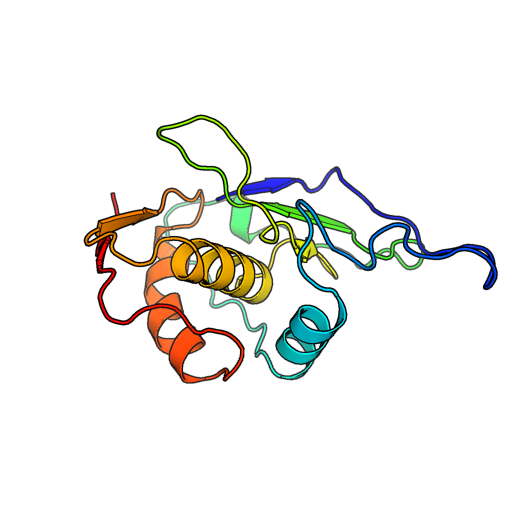LE A O 1
ATOM 547 N N . GLY A 1 71 ? 8.456 -2.878 1.909 1.00 95.56 71 GLY A N 1
ATOM 548 C CA . GLY A 1 71 ? 7.587 -2.580 3.047 1.00 95.56 71 GLY A CA 1
ATOM 549 C C . GLY A 1 71 ? 6.648 -3.744 3.322 1.00 95.56 71 GLY A C 1
ATOM 550 O O . GLY A 1 71 ? 6.185 -4.388 2.383 1.00 95.56 71 GLY A O 1
ATOM 551 N N . ALA A 1 72 ? 6.356 -4.032 4.590 1.00 96.19 72 ALA A N 1
ATOM 552 C CA . ALA A 1 72 ? 5.484 -5.147 4.954 1.00 96.19 72 ALA A CA 1
ATOM 553 C C . ALA A 1 72 ? 4.539 -4.837 6.124 1.00 96.19 72 ALA A C 1
ATOM 555 O O . ALA A 1 72 ? 4.838 -4.063 7.045 1.00 96.19 72 ALA A O 1
ATOM 556 N N . ILE A 1 73 ? 3.393 -5.523 6.120 1.00 96.88 73 ILE A N 1
ATOM 557 C CA . ILE A 1 73 ? 2.450 -5.552 7.238 1.00 96.88 73 ILE A CA 1
ATOM 558 C C . ILE A 1 73 ? 2.561 -6.905 7.934 1.00 96.88 73 ILE A C 1
ATOM 560 O O . ILE A 1 73 ? 2.401 -7.953 7.313 1.00 96.88 73 ILE A O 1
ATOM 564 N N . ALA A 1 74 ? 2.797 -6.883 9.242 1.00 96.38 74 ALA A N 1
ATOM 565 C CA . ALA A 1 74 ? 2.762 -8.069 10.083 1.00 96.38 74 ALA A CA 1
ATOM 566 C C . ALA A 1 74 ? 1.624 -7.965 11.099 1.00 96.38 74 ALA A C 1
ATOM 568 O O . ALA A 1 74 ? 1.368 -6.895 11.663 1.00 96.38 74 ALA A O 1
ATOM 569 N N . CYS A 1 75 ? 0.950 -9.083 11.358 1.00 95.19 75 CYS A N 1
ATOM 570 C CA . CYS A 1 75 ? -0.008 -9.176 12.447 1.00 95.19 75 CYS A CA 1
ATOM 571 C C . CYS A 1 75 ? 0.749 -9.270 13.776 1.00 95.19 75 CYS A C 1
ATOM 573 O O . CYS A 1 75 ? 1.324 -10.309 14.088 1.00 95.19 75 CYS A O 1
ATOM 575 N N . ALA A 1 76 ? 0.704 -8.217 14.593 1.00 92.50 76 ALA A N 1
ATOM 576 C CA . ALA A 1 76 ? 1.382 -8.205 15.893 1.00 92.50 76 ALA A CA 1
ATOM 577 C C . ALA A 1 76 ? 0.852 -9.272 16.873 1.00 92.50 76 ALA A C 1
ATOM 579 O O . ALA A 1 76 ? 1.584 -9.712 17.750 1.00 92.50 76 ALA A O 1
ATOM 580 N N . ARG A 1 77 ? -0.412 -9.700 16.725 1.00 92.31 77 ARG A N 1
ATOM 581 C CA . ARG A 1 77 ? -1.028 -10.707 17.609 1.00 92.31 77 ARG A CA 1
ATOM 582 C C . ARG A 1 77 ? -0.579 -12.131 17.289 1.00 92.31 77 ARG A C 1
ATOM 584 O O . ARG A 1 77 ? -0.423 -12.929 18.202 1.00 92.31 77 ARG A O 1
ATOM 591 N N . HIS A 1 78 ? -0.411 -12.444 16.004 1.00 93.44 78 HIS A N 1
ATOM 592 C CA . HIS A 1 78 ? -0.154 -13.810 15.533 1.00 93.44 78 HIS A CA 1
ATOM 593 C C . HIS A 1 78 ? 1.259 -14.007 14.965 1.00 93.44 78 HIS A C 1
ATOM 595 O O . HIS A 1 78 ? 1.641 -15.133 14.670 1.00 93.44 78 HIS A O 1
ATOM 601 N N . GLY A 1 79 ? 2.040 -12.935 14.803 1.00 93.81 79 GLY A N 1
ATOM 602 C CA . GLY A 1 79 ? 3.460 -13.007 14.457 1.00 93.81 79 GLY A CA 1
ATOM 603 C C . GLY A 1 79 ? 3.768 -13.401 13.011 1.00 93.81 79 GLY A C 1
ATOM 604 O O . GLY A 1 79 ? 4.834 -13.951 12.761 1.00 93.81 79 GLY A O 1
ATOM 605 N N . HIS A 1 80 ? 2.871 -13.137 12.055 1.00 94.12 80 HIS A N 1
ATOM 606 C CA . HIS A 1 80 ? 3.104 -13.448 10.639 1.00 94.12 80 HIS A CA 1
ATOM 607 C C . HIS A 1 80 ? 2.945 -12.222 9.735 1.00 94.12 80 HIS A C 1
ATOM 609 O O . HIS A 1 80 ? 2.183 -11.299 10.042 1.00 94.12 80 HIS A O 1
ATOM 615 N N . PHE A 1 81 ? 3.627 -12.240 8.587 1.00 95.31 81 PHE A N 1
ATOM 616 C CA . PHE A 1 81 ? 3.399 -11.276 7.512 1.00 95.31 81 PHE A CA 1
ATOM 617 C C . PHE A 1 81 ? 2.047 -11.529 6.848 1.00 95.31 81 PHE A C 1
ATOM 619 O O . PHE A 1 81 ? 1.648 -12.673 6.619 1.00 95.31 81 PHE A O 1
ATOM 626 N N . MET A 1 82 ? 1.318 -10.459 6.560 1.00 95.06 82 MET A N 1
ATOM 627 C CA . MET A 1 82 ? 0.037 -10.534 5.872 1.00 95.06 82 MET A CA 1
ATOM 628 C C . MET A 1 82 ? 0.286 -10.813 4.386 1.00 95.06 82 MET A C 1
ATOM 630 O O . MET A 1 82 ? 1.115 -10.162 3.747 1.00 95.06 82 MET A O 1
ATOM 634 N N . LEU A 1 83 ? -0.432 -11.789 3.832 1.00 93.38 83 LEU A N 1
ATOM 635 C CA . LEU A 1 83 ? -0.348 -12.117 2.410 1.00 93.38 83 LEU A CA 1
ATOM 636 C C . LEU A 1 83 ? -0.784 -10.930 1.553 1.00 93.38 83 LEU A C 1
ATOM 638 O O . LEU A 1 83 ? -1.790 -10.293 1.861 1.00 93.38 83 LEU A O 1
ATOM 642 N N . ASP A 1 84 ? -0.085 -10.709 0.443 1.00 93.06 84 ASP A N 1
ATOM 643 C CA . ASP A 1 84 ? -0.398 -9.699 -0.568 1.00 93.06 84 ASP A CA 1
ATOM 644 C C . ASP A 1 84 ? -0.465 -8.284 0.040 1.00 93.06 84 ASP A C 1
ATOM 646 O O . ASP A 1 84 ? -1.368 -7.484 -0.200 1.00 93.06 84 ASP A O 1
ATOM 650 N N . THR A 1 85 ? 0.526 -8.007 0.893 1.00 95.56 85 THR A N 1
ATOM 651 C CA . THR A 1 85 ? 0.753 -6.697 1.527 1.00 95.56 85 THR A CA 1
ATOM 652 C C . THR A 1 85 ? 2.207 -6.240 1.466 1.00 95.56 85 THR A C 1
ATOM 654 O O . THR A 1 85 ? 2.491 -5.105 1.836 1.00 95.56 85 THR A O 1
ATOM 657 N N . VAL A 1 86 ? 3.131 -7.095 1.012 1.00 95.56 86 VAL A N 1
ATOM 658 C CA . VAL A 1 86 ? 4.527 -6.704 0.820 1.00 95.56 86 VAL A CA 1
ATOM 659 C C . VAL A 1 86 ? 4.637 -5.872 -0.454 1.00 95.56 86 VAL A C 1
ATOM 661 O O . VAL A 1 86 ? 4.177 -6.287 -1.520 1.00 95.56 86 VAL A O 1
ATOM 664 N N . VAL A 1 87 ? 5.226 -4.689 -0.330 1.00 95.00 87 VAL A N 1
ATOM 665 C CA . VAL A 1 87 ? 5.353 -3.695 -1.398 1.00 95.00 87 VAL A CA 1
ATOM 666 C C . VAL A 1 87 ? 6.818 -3.409 -1.692 1.00 95.00 87 VAL A C 1
ATOM 668 O O . VAL A 1 87 ? 7.628 -3.319 -0.775 1.00 95.00 87 VAL A O 1
ATOM 671 N N . ASP A 1 88 ? 7.151 -3.237 -2.967 1.00 94.00 88 ASP A N 1
ATOM 672 C CA . ASP A 1 88 ? 8.487 -2.815 -3.384 1.00 94.00 88 ASP A CA 1
ATOM 673 C C . ASP A 1 88 ? 8.653 -1.302 -3.220 1.00 94.00 88 ASP A C 1
ATOM 675 O O . ASP A 1 88 ? 7.762 -0.528 -3.587 1.00 94.00 88 ASP A O 1
ATOM 679 N N . PHE A 1 89 ? 9.825 -0.882 -2.753 1.00 92.56 89 PHE A N 1
ATOM 680 C CA . PHE A 1 89 ? 10.244 0.515 -2.691 1.00 92.56 89 PHE A CA 1
ATOM 681 C C . PHE A 1 89 ? 10.996 0.911 -3.963 1.00 92.56 89 PHE A C 1
ATOM 683 O O . PHE A 1 89 ? 12.051 0.356 -4.263 1.00 92.56 89 PHE A O 1
ATOM 690 N N . GLN A 1 90 ? 10.487 1.887 -4.716 1.00 88.31 90 GLN A N 1
ATOM 691 C CA . GLN A 1 90 ? 11.128 2.342 -5.961 1.00 88.31 90 GLN A CA 1
ATOM 692 C C . GLN A 1 90 ? 12.309 3.269 -5.670 1.00 88.31 90 GLN A C 1
ATOM 694 O O . GLN A 1 90 ? 13.321 3.228 -6.369 1.00 88.31 90 GLN A O 1
ATOM 699 N N . ASN A 1 91 ? 12.178 4.099 -4.636 1.00 86.56 91 ASN A N 1
ATOM 700 C CA . ASN A 1 91 ? 13.220 5.005 -4.179 1.00 86.56 91 ASN A CA 1
ATOM 701 C C . ASN A 1 91 ? 13.129 5.198 -2.660 1.00 86.56 91 ASN A C 1
ATOM 703 O O . ASN A 1 91 ? 12.862 6.292 -2.166 1.00 86.56 91 ASN A O 1
ATOM 707 N N . GLY A 1 92 ? 13.319 4.101 -1.933 1.00 87.19 92 GLY A N 1
ATOM 708 C CA . GLY A 1 92 ? 13.145 4.042 -0.488 1.00 87.19 92 GLY A CA 1
ATOM 709 C C . GLY A 1 92 ? 11.690 3.984 -0.034 1.00 87.19 92 GLY A C 1
ATOM 710 O O . GLY A 1 92 ? 10.761 3.875 -0.839 1.00 87.19 92 GLY A O 1
ATOM 711 N N . GLU A 1 93 ? 11.506 4.019 1.284 1.00 88.31 93 GLU A N 1
ATOM 712 C CA . GLU A 1 93 ? 10.178 3.992 1.888 1.00 88.31 93 GLU A CA 1
ATOM 713 C C . GLU A 1 93 ? 9.468 5.322 1.635 1.00 88.31 93 GLU A C 1
ATOM 715 O O . GLU A 1 93 ? 9.979 6.401 1.934 1.00 88.31 93 GLU A O 1
ATOM 720 N N . GLN A 1 94 ? 8.263 5.227 1.086 1.00 88.00 94 GLN A N 1
ATOM 721 C CA . GLN A 1 94 ? 7.394 6.358 0.820 1.00 88.00 94 GLN A CA 1
ATOM 722 C C . GLN A 1 94 ? 6.037 6.098 1.449 1.00 88.00 94 GLN A C 1
ATOM 724 O O . GLN A 1 94 ? 5.601 4.946 1.529 1.00 88.00 94 GLN A O 1
ATOM 729 N N . GLN A 1 95 ? 5.349 7.162 1.868 1.00 88.50 95 GLN A N 1
ATOM 730 C CA . GLN A 1 95 ? 4.042 7.009 2.496 1.00 88.50 95 GLN A CA 1
ATOM 731 C C . GLN A 1 95 ? 3.057 6.290 1.565 1.00 88.50 95 GLN A C 1
ATOM 733 O O . GLN A 1 95 ? 2.366 5.384 2.011 1.00 88.50 95 GLN A O 1
ATOM 738 N N . VAL A 1 96 ? 3.095 6.583 0.262 1.00 90.81 96 VAL A N 1
ATOM 739 C CA . VAL A 1 96 ? 2.254 5.927 -0.753 1.00 90.81 96 VAL A CA 1
ATOM 740 C C . VAL A 1 96 ? 2.434 4.400 -0.778 1.00 90.81 96 VAL A C 1
ATOM 742 O O . VAL A 1 96 ? 1.461 3.658 -0.912 1.00 90.81 96 VAL A O 1
ATOM 745 N N . ASN A 1 97 ? 3.657 3.906 -0.544 1.00 93.19 97 ASN A N 1
ATOM 746 C CA . ASN A 1 97 ? 3.944 2.470 -0.478 1.00 93.19 97 ASN A CA 1
ATOM 747 C C . ASN A 1 97 ? 3.225 1.844 0.725 1.00 93.19 97 ASN A C 1
ATOM 749 O O . ASN A 1 97 ? 2.547 0.818 0.617 1.00 93.19 97 ASN A O 1
ATOM 753 N N . MET A 1 98 ? 3.360 2.488 1.885 1.00 93.62 98 MET A N 1
ATOM 754 C CA . MET A 1 98 ? 2.847 1.979 3.154 1.00 93.62 98 MET A CA 1
ATOM 755 C C . MET A 1 98 ? 1.330 2.151 3.290 1.00 93.62 98 MET A C 1
ATOM 757 O O . MET A 1 98 ? 0.675 1.280 3.865 1.00 93.62 98 MET A O 1
ATOM 761 N N . ASP A 1 99 ? 0.760 3.202 2.702 1.00 93.44 99 ASP A N 1
ATOM 762 C CA . ASP A 1 99 ? -0.682 3.420 2.574 1.00 93.44 99 ASP A CA 1
ATOM 763 C C . ASP A 1 99 ? -1.335 2.275 1.797 1.00 93.44 99 ASP A C 1
ATOM 765 O O . ASP A 1 99 ? -2.329 1.693 2.247 1.00 93.44 99 ASP A O 1
ATOM 769 N N . TYR A 1 100 ? -0.740 1.906 0.659 1.00 94.81 100 TYR A N 1
ATOM 770 C CA . TYR A 1 100 ? -1.212 0.794 -0.156 1.00 94.81 100 TYR A CA 1
ATOM 771 C C . TYR A 1 100 ? -1.143 -0.526 0.616 1.00 94.81 100 TYR A C 1
ATOM 773 O O . TYR A 1 100 ? -2.147 -1.234 0.725 1.00 94.81 100 TYR A O 1
ATOM 781 N N . ALA A 1 101 ? 0.011 -0.833 1.217 1.00 95.62 101 ALA A N 1
ATOM 782 C CA . ALA A 1 101 ? 0.206 -2.037 2.022 1.00 95.62 101 ALA A CA 1
ATOM 783 C C . ALA A 1 101 ? -0.829 -2.148 3.159 1.00 95.62 101 ALA A C 1
ATOM 785 O O . ALA A 1 101 ? -1.426 -3.211 3.364 1.00 95.62 101 ALA A O 1
ATOM 786 N N . LEU A 1 102 ? -1.093 -1.045 3.869 1.00 95.19 102 LEU A N 1
ATOM 787 C CA . LEU A 1 102 ? -2.078 -1.000 4.948 1.00 95.19 102 LEU A CA 1
ATOM 788 C C . LEU A 1 102 ? -3.507 -1.199 4.430 1.00 95.19 102 LEU A C 1
ATOM 790 O O . LEU A 1 102 ? -4.238 -2.009 4.999 1.00 95.19 102 LEU A O 1
ATOM 794 N N . CYS A 1 103 ? -3.909 -0.536 3.342 1.00 94.50 103 CYS A N 1
ATOM 795 C CA . CYS A 1 103 ? -5.247 -0.711 2.763 1.00 94.50 103 CYS A CA 1
ATOM 796 C C . CYS A 1 103 ? -5.486 -2.156 2.300 1.00 94.50 103 CYS A C 1
ATOM 798 O O . CYS A 1 103 ? -6.558 -2.720 2.548 1.00 94.50 103 CYS A O 1
ATOM 800 N N . ARG A 1 104 ? -4.474 -2.802 1.700 1.00 94.31 104 ARG A N 1
ATOM 801 C CA . ARG A 1 104 ? -4.525 -4.234 1.349 1.00 94.31 104 ARG A CA 1
ATOM 802 C C . ARG A 1 104 ? -4.708 -5.113 2.580 1.00 94.31 104 ARG A C 1
ATOM 804 O O . ARG A 1 104 ? -5.516 -6.039 2.547 1.00 94.31 104 ARG A O 1
ATOM 811 N N . ALA A 1 105 ? -3.988 -4.823 3.664 1.00 94.94 105 ALA A N 1
ATOM 812 C CA . ALA A 1 105 ? -4.121 -5.566 4.911 1.00 94.94 105 ALA A CA 1
ATOM 813 C C . ALA A 1 105 ? -5.521 -5.404 5.517 1.00 94.94 105 ALA A C 1
ATOM 815 O O . ALA A 1 105 ? -6.160 -6.402 5.835 1.00 94.94 105 ALA A O 1
ATOM 816 N N . LEU A 1 106 ? -6.016 -4.169 5.635 1.00 93.81 106 LEU A N 1
ATOM 817 C CA . LEU A 1 106 ? -7.328 -3.866 6.215 1.00 93.81 106 LEU A CA 1
ATOM 818 C C . LEU A 1 106 ? -8.472 -4.477 5.402 1.00 93.81 106 LEU A C 1
ATOM 820 O O . LEU A 1 106 ? -9.411 -5.008 5.985 1.00 93.81 106 LEU A O 1
ATOM 824 N N . SER A 1 107 ? -8.364 -4.497 4.071 1.00 92.38 107 SER A N 1
ATOM 825 C CA . SER A 1 107 ? -9.345 -5.154 3.194 1.00 92.38 107 SER A CA 1
ATOM 826 C C . SER A 1 107 ? -9.500 -6.653 3.462 1.00 92.38 107 SER A C 1
ATOM 828 O O . SER A 1 107 ? -10.543 -7.224 3.168 1.00 92.38 107 SER A O 1
ATOM 830 N N . LYS A 1 108 ? -8.475 -7.304 4.026 1.00 91.38 108 LYS A N 1
ATOM 831 C CA . LYS A 1 108 ? -8.496 -8.736 4.373 1.00 91.38 108 LYS A CA 1
ATOM 832 C C . LYS A 1 108 ? -9.025 -9.002 5.783 1.00 91.38 108 LYS A C 1
ATOM 834 O O . LYS A 1 108 ? -9.181 -10.158 6.159 1.00 91.38 108 LYS A O 1
ATOM 839 N N . LEU A 1 109 ? -9.267 -7.957 6.572 1.00 90.50 109 LEU A N 1
ATOM 840 C CA . LEU A 1 109 ? -9.760 -8.044 7.947 1.00 90.50 109 LEU A CA 1
ATOM 841 C C . LEU A 1 109 ? -11.265 -7.756 8.029 1.00 90.50 109 LEU A C 1
ATOM 843 O O . LEU A 1 109 ? -11.742 -7.214 9.026 1.00 90.50 109 LEU A O 1
ATOM 847 N N . GLU A 1 110 ? -12.015 -8.094 6.979 1.00 83.31 110 GLU A N 1
ATOM 848 C CA . GLU A 1 110 ? -13.464 -7.912 6.944 1.00 83.31 110 GLU A CA 1
ATOM 849 C C . GLU A 1 110 ? -14.133 -8.576 8.161 1.00 83.31 110 GLU A C 1
ATOM 851 O O . GLU A 1 110 ? -13.806 -9.698 8.549 1.00 83.31 110 GLU A O 1
ATOM 856 N N . GLY A 1 111 ? -15.033 -7.839 8.815 1.00 86.31 111 GLY A N 1
ATOM 857 C CA . GLY A 1 111 ? -15.677 -8.257 10.063 1.00 86.31 111 GLY A CA 1
ATOM 858 C C . GLY A 1 111 ? -14.913 -7.901 11.345 1.00 86.31 111 GLY A C 1
ATOM 859 O O . GLY A 1 111 ? -15.478 -8.014 12.434 1.00 86.31 111 GLY A O 1
ATOM 860 N N . MET A 1 112 ? -13.667 -7.417 11.269 1.00 89.94 112 MET A N 1
ATOM 861 C CA . MET A 1 112 ? -13.008 -6.818 12.434 1.00 89.94 112 MET A CA 1
ATOM 862 C C . MET A 1 112 ? -13.531 -5.403 12.697 1.00 89.94 112 MET A C 1
ATOM 864 O O . MET A 1 112 ? -13.650 -4.594 11.790 1.00 89.94 112 MET A O 1
ATOM 868 N N . LEU A 1 113 ? -13.777 -5.070 13.965 1.00 90.69 113 LEU A N 1
ATOM 869 C CA . LEU A 1 113 ? -14.241 -3.726 14.339 1.00 90.69 113 LEU A CA 1
ATOM 870 C C . LEU A 1 113 ? -13.093 -2.736 14.557 1.00 90.69 113 LEU A C 1
ATOM 872 O O . LEU A 1 113 ? -13.262 -1.534 14.375 1.00 90.69 113 LEU A O 1
ATOM 876 N N . ARG A 1 114 ? -11.931 -3.219 15.017 1.00 92.25 114 ARG A N 1
ATOM 877 C CA . ARG A 1 114 ? -10.806 -2.363 15.418 1.00 92.25 114 ARG A CA 1
ATOM 878 C C . ARG A 1 114 ? -9.462 -2.966 15.028 1.00 92.25 114 ARG A C 1
ATOM 880 O O . ARG A 1 114 ? -9.187 -4.129 15.342 1.00 92.25 114 ARG A O 1
ATOM 887 N N . ALA A 1 115 ? -8.601 -2.148 14.433 1.00 92.00 115 ALA A N 1
ATOM 888 C CA . ALA A 1 115 ? -7.226 -2.495 14.091 1.00 92.00 115 ALA A CA 1
ATOM 889 C C . ALA A 1 115 ? -6.258 -1.477 14.704 1.00 92.00 115 ALA A C 1
ATOM 891 O O . ALA A 1 115 ? -6.390 -0.280 14.472 1.00 92.00 115 ALA A O 1
ATOM 892 N N . ALA A 1 116 ? -5.286 -1.950 15.488 1.00 92.81 116 ALA A N 1
ATOM 893 C CA . ALA A 1 116 ? -4.221 -1.099 16.007 1.00 92.81 116 ALA A CA 1
ATOM 894 C C . ALA A 1 116 ? -3.055 -1.074 15.015 1.00 92.81 116 ALA A C 1
ATOM 896 O O . ALA A 1 116 ? -2.557 -2.137 14.633 1.00 92.81 116 ALA A O 1
ATOM 897 N N . VAL A 1 117 ? -2.621 0.119 14.608 1.00 92.19 117 VAL A N 1
ATOM 898 C CA . VAL A 1 117 ? -1.517 0.291 13.653 1.00 92.19 117 VAL A CA 1
ATOM 899 C C . VAL A 1 117 ? -0.279 0.787 14.389 1.00 92.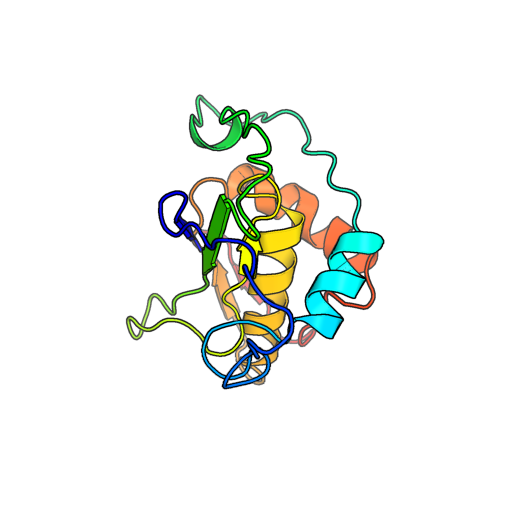19 117 VAL A C 1
ATOM 901 O O . VAL A 1 117 ? -0.257 1.894 14.915 1.00 92.19 117 VAL A O 1
ATOM 904 N N . ILE A 1 118 ? 0.758 -0.053 14.412 1.00 91.69 118 ILE A N 1
ATOM 905 C CA . ILE A 1 118 ? 2.061 0.260 15.009 1.00 91.69 118 ILE A CA 1
ATOM 906 C C . ILE A 1 118 ? 3.050 0.534 13.877 1.00 91.69 118 ILE A C 1
ATOM 908 O O . ILE A 1 118 ? 3.225 -0.312 12.992 1.00 91.69 118 ILE A O 1
ATOM 912 N N . TYR A 1 119 ? 3.686 1.704 13.907 1.00 90.19 119 TYR A N 1
ATOM 913 C CA . TYR A 1 119 ? 4.620 2.155 12.878 1.00 90.19 119 TYR A CA 1
ATOM 914 C C . TYR A 1 119 ? 5.618 3.176 13.451 1.00 90.19 119 TYR A C 1
ATOM 916 O O . TYR A 1 119 ? 5.248 4.002 14.285 1.00 90.19 119 TYR A O 1
ATOM 924 N N . ASN A 1 120 ? 6.878 3.125 13.011 1.00 83.81 120 ASN A N 1
ATOM 925 C CA . ASN A 1 120 ? 7.980 3.961 13.516 1.00 83.81 120 ASN A CA 1
ATOM 926 C C . ASN A 1 120 ? 7.811 5.469 13.216 1.00 83.81 120 ASN A C 1
ATOM 928 O O . ASN A 1 120 ? 8.417 6.294 13.899 1.00 83.81 120 ASN A O 1
ATOM 932 N N . ILE A 1 121 ? 6.969 5.828 12.241 1.00 81.75 121 ILE A N 1
ATOM 933 C CA . ILE A 1 121 ? 6.571 7.204 11.904 1.00 81.75 121 ILE A CA 1
ATOM 934 C C . ILE A 1 121 ? 5.045 7.392 11.974 1.00 81.75 121 ILE A C 1
ATOM 936 O O . ILE A 1 121 ? 4.481 8.249 11.290 1.00 81.75 121 ILE A O 1
ATOM 940 N N . ALA A 1 122 ? 4.359 6.615 12.826 1.00 85.06 122 ALA A N 1
ATOM 941 C CA . ALA A 1 122 ? 2.897 6.648 12.965 1.00 85.06 122 ALA A CA 1
ATOM 942 C C . ALA A 1 122 ? 2.335 8.060 13.209 1.00 85.06 122 ALA A C 1
ATOM 944 O O . ALA A 1 122 ? 1.253 8.371 12.717 1.00 85.06 122 ALA A O 1
ATOM 945 N N . CYS A 1 123 ? 3.079 8.909 13.929 1.00 81.62 123 CYS A N 1
ATOM 946 C CA . CYS A 1 123 ? 2.694 10.287 14.235 1.00 81.62 123 CYS A CA 1
ATOM 947 C C . CYS A 1 123 ? 2.516 11.165 12.982 1.00 81.62 123 CYS A C 1
ATOM 949 O O . CYS A 1 123 ? 1.676 12.057 12.977 1.00 81.62 123 CYS A O 1
ATOM 951 N N . GLN A 1 124 ? 3.294 10.917 11.925 1.00 79.81 124 GLN A N 1
ATOM 952 C CA . GLN A 1 124 ? 3.198 11.640 10.652 1.00 79.81 124 GLN A CA 1
ATOM 953 C C . GLN A 1 124 ? 2.232 10.943 9.712 1.00 79.81 124 GLN A C 1
ATOM 955 O O . GLN A 1 124 ? 1.384 11.580 9.091 1.00 79.81 124 GLN A O 1
ATOM 960 N N . PHE A 1 125 ? 2.347 9.619 9.653 1.00 84.50 125 PHE A N 1
ATOM 961 C CA . PHE A 1 125 ? 1.538 8.780 8.793 1.00 84.50 125 PHE A CA 1
ATOM 962 C C . PHE A 1 125 ? 0.042 9.061 8.977 1.00 84.50 125 PHE A C 1
ATOM 964 O O . PHE A 1 125 ? -0.661 9.364 8.013 1.00 84.50 125 PHE A O 1
ATOM 971 N N . SER A 1 126 ? -0.454 9.042 10.215 1.00 84.31 126 SER A N 1
ATOM 972 C CA . SER A 1 126 ? -1.895 9.110 10.461 1.00 84.31 126 SER A CA 1
ATOM 973 C C . SER A 1 126 ? -2.548 10.450 10.189 1.00 84.31 126 SER A C 1
ATOM 975 O O . SER A 1 126 ? -3.727 10.482 9.845 1.00 84.31 126 SER A O 1
ATOM 977 N N . VAL A 1 127 ? -1.796 11.546 10.301 1.00 83.88 127 VAL A N 1
ATOM 978 C CA . VAL A 1 127 ? -2.300 12.890 9.991 1.00 83.88 127 VAL A CA 1
ATOM 979 C C . VAL A 1 127 ? -2.690 12.979 8.517 1.00 83.88 127 VAL A C 1
ATOM 981 O O . VAL A 1 127 ? -3.665 13.644 8.166 1.00 83.88 127 VAL A O 1
ATOM 984 N N . HIS A 1 128 ? -1.949 12.290 7.648 1.00 82.88 128 HIS A N 1
ATOM 985 C CA . HIS A 1 128 ? -2.135 12.361 6.202 1.00 82.88 128 HIS A CA 1
ATOM 986 C C . HIS A 1 128 ? -2.905 11.172 5.623 1.00 82.88 128 HIS A C 1
ATOM 988 O O . HIS A 1 128 ? -3.524 11.328 4.572 1.00 82.88 128 HIS A O 1
ATOM 994 N N . PHE A 1 129 ? -2.929 10.031 6.315 1.00 87.12 129 PHE A N 1
ATOM 995 C CA . PHE A 1 129 ? -3.513 8.782 5.823 1.00 87.12 129 PHE A CA 1
ATOM 996 C C . PHE A 1 129 ? -4.966 8.941 5.350 1.00 87.12 129 PHE A C 1
ATOM 998 O O . PHE A 1 129 ? -5.287 8.624 4.206 1.00 87.12 129 PHE A O 1
ATOM 1005 N N . SER A 1 130 ? -5.842 9.534 6.170 1.00 85.62 130 SER A N 1
ATOM 1006 C CA . SER A 1 130 ? -7.255 9.735 5.805 1.00 85.62 130 SER A CA 1
ATOM 1007 C C . SER A 1 130 ? -7.429 10.575 4.536 1.00 85.62 130 SER A C 1
ATOM 1009 O O . SER A 1 130 ? -8.289 10.287 3.708 1.00 85.62 130 SER A O 1
ATOM 1011 N N . ALA A 1 131 ? -6.600 11.606 4.354 1.00 85.81 131 ALA A N 1
ATOM 1012 C CA . ALA A 1 131 ? -6.635 12.439 3.156 1.00 85.81 131 ALA A CA 1
ATOM 1013 C C . ALA A 1 131 ? -6.070 11.721 1.920 1.00 85.81 131 ALA A C 1
ATOM 1015 O O . ALA A 1 131 ? -6.493 12.028 0.809 1.00 85.81 131 ALA A O 1
ATOM 1016 N N . GLN A 1 132 ? -5.122 10.796 2.087 1.00 84.19 132 GLN A N 1
ATOM 1017 C CA . GLN A 1 132 ? -4.548 10.018 0.984 1.00 84.19 132 GLN A CA 1
ATOM 1018 C C . GLN A 1 132 ? -5.514 8.945 0.481 1.00 84.19 132 GLN A C 1
ATOM 1020 O O . GLN A 1 132 ? -5.702 8.833 -0.731 1.00 84.19 132 GLN A O 1
ATOM 1025 N N . ILE A 1 133 ? -6.209 8.250 1.386 1.00 88.19 133 ILE A N 1
ATOM 1026 C CA . ILE A 1 133 ? -7.259 7.275 1.045 1.00 88.19 133 ILE A CA 1
ATOM 1027 C C . ILE A 1 133 ? -8.300 7.889 0.103 1.00 88.19 133 ILE A C 1
ATOM 1029 O O . ILE A 1 133 ? -8.635 7.312 -0.926 1.00 88.19 133 ILE A O 1
ATOM 1033 N N . LEU A 1 134 ? -8.763 9.105 0.405 1.00 85.88 134 LEU A N 1
ATOM 1034 C CA . LEU A 1 134 ? -9.788 9.789 -0.392 1.00 85.88 134 LEU A CA 1
ATOM 1035 C C . LEU A 1 134 ? -9.315 10.216 -1.792 1.00 85.88 134 LEU A C 1
ATOM 1037 O O . LEU A 1 134 ? -10.145 10.541 -2.638 1.00 85.88 134 LEU A O 1
ATOM 1041 N N . LYS A 1 135 ? -8.003 10.250 -2.048 1.00 85.50 135 LYS A N 1
ATOM 1042 C CA . LYS A 1 135 ? -7.427 10.706 -3.325 1.00 85.50 135 LYS A CA 1
ATOM 1043 C C . LYS A 1 135 ? -7.205 9.584 -4.336 1.00 85.50 135 LYS A C 1
ATOM 1045 O O . LYS A 1 135 ? -6.913 9.882 -5.491 1.00 85.50 135 LYS A O 1
ATOM 1050 N N . SER A 1 136 ? -7.282 8.321 -3.923 1.00 85.50 136 SER A N 1
ATOM 1051 C CA . SER A 1 136 ? -6.882 7.187 -4.756 1.00 85.50 136 SER A CA 1
ATOM 1052 C C . SER A 1 136 ? -7.920 6.079 -4.718 1.00 85.50 136 SER A C 1
ATOM 1054 O O . SER A 1 136 ? -8.176 5.479 -3.678 1.00 85.50 136 SER A O 1
ATOM 1056 N N . ASP A 1 137 ? -8.424 5.706 -5.892 1.00 87.69 137 ASP A N 1
ATOM 1057 C CA . ASP A 1 137 ? -9.330 4.565 -6.037 1.00 87.69 137 ASP A CA 1
ATOM 1058 C C . ASP A 1 137 ? -8.702 3.217 -5.656 1.00 87.69 137 ASP A C 1
ATOM 1060 O O . ASP A 1 137 ? -9.425 2.248 -5.417 1.00 87.69 137 ASP A O 1
ATOM 1064 N N . TYR A 1 138 ? -7.370 3.157 -5.581 1.00 89.81 138 TYR A N 1
ATOM 1065 C CA . TYR A 1 138 ? -6.619 1.967 -5.181 1.00 89.81 138 TYR A CA 1
ATOM 1066 C C . TYR A 1 138 ? -6.496 1.802 -3.661 1.00 89.81 138 TYR A C 1
ATOM 1068 O O . TYR A 1 138 ? -6.111 0.728 -3.200 1.00 89.81 138 TYR A O 1
ATOM 1076 N N . LEU A 1 139 ? -6.804 2.843 -2.882 1.00 90.94 139 LEU A N 1
ATOM 1077 C CA . LEU A 1 139 ? -6.722 2.836 -1.423 1.00 90.94 139 LEU A CA 1
ATOM 1078 C C . LEU A 1 139 ? -8.125 2.653 -0.843 1.00 90.94 139 LEU A C 1
ATOM 1080 O O . LEU A 1 139 ? -8.781 3.607 -0.446 1.00 90.94 139 LEU A O 1
ATOM 1084 N N . LYS A 1 140 ? -8.617 1.413 -0.837 1.00 89.19 140 LYS A N 1
ATOM 1085 C CA . LYS A 1 140 ? -9.940 1.066 -0.297 1.00 89.19 140 LYS A CA 1
ATOM 1086 C C . LYS A 1 140 ? -9.803 -0.046 0.733 1.00 89.19 140 LYS A C 1
ATOM 1088 O O . LYS A 1 140 ? -8.930 -0.900 0.602 1.00 89.19 140 LYS A O 1
ATOM 1093 N N . PHE A 1 141 ? -10.654 -0.012 1.751 1.00 89.81 141 PHE A N 1
ATOM 1094 C CA . PHE A 1 141 ? -10.856 -1.067 2.744 1.00 89.81 141 PHE A CA 1
ATOM 1095 C C . PHE A 1 141 ? -12.269 -0.928 3.332 1.00 89.81 141 PHE A C 1
ATOM 1097 O O . PHE A 1 141 ? -12.982 0.013 2.997 1.00 89.81 141 PHE A O 1
ATOM 1104 N N . SER A 1 142 ? -12.697 -1.880 4.163 1.00 82.06 142 SER A N 1
ATOM 1105 C CA . SER A 1 142 ? -14.052 -1.878 4.729 1.00 82.06 142 SER A CA 1
ATOM 1106 C C . SER A 1 142 ? -14.290 -0.684 5.665 1.00 82.06 142 SER A C 1
ATOM 1108 O O . SER A 1 142 ? -13.552 -0.512 6.638 1.00 82.06 142 SER A O 1
ATOM 1110 N N . ASP A 1 143 ? -15.375 0.064 5.429 1.00 78.62 143 ASP A N 1
ATOM 1111 C CA . ASP A 1 143 ? -15.812 1.204 6.257 1.00 78.62 143 ASP A CA 1
ATOM 1112 C C . ASP A 1 143 ? -16.094 0.822 7.725 1.00 78.62 143 ASP A C 1
ATOM 1114 O O . ASP A 1 143 ? -16.156 1.681 8.603 1.00 78.62 143 ASP A O 1
ATOM 1118 N N . GLY A 1 144 ? -16.267 -0.473 8.013 1.00 83.19 144 GLY A N 1
ATOM 1119 C CA . GLY A 1 144 ? -16.556 -0.978 9.356 1.00 83.19 144 GLY A CA 1
ATOM 1120 C C . GLY A 1 144 ? -15.345 -1.063 10.291 1.00 83.19 144 GLY A C 1
ATOM 1121 O O . GLY A 1 144 ? -15.531 -1.258 11.494 1.00 83.19 144 GLY A O 1
ATOM 1122 N N . ILE A 1 145 ? -14.116 -0.935 9.777 1.00 90.06 145 ILE A N 1
ATOM 1123 C CA . ILE A 1 145 ? -12.901 -1.062 10.592 1.00 90.06 145 ILE A CA 1
ATOM 1124 C C . ILE A 1 145 ? -12.474 0.306 11.119 1.00 90.06 145 ILE A C 1
ATOM 1126 O O . ILE A 1 145 ? -12.039 1.180 10.371 1.00 90.06 145 ILE A O 1
ATOM 1130 N N . GLN A 1 146 ? -12.471 0.459 12.442 1.00 89.06 146 GLN A N 1
ATOM 1131 C CA . GLN A 1 146 ? -11.862 1.611 13.093 1.00 89.06 146 GLN A CA 1
ATOM 1132 C C . GLN A 1 146 ? -10.358 1.390 13.294 1.00 89.06 146 GLN A C 1
ATOM 1134 O O . GLN A 1 146 ? -9.930 0.476 14.009 1.00 89.06 146 GLN A O 1
ATOM 1139 N N . ILE A 1 147 ? -9.539 2.270 12.722 1.00 89.25 147 ILE A N 1
ATOM 1140 C CA . ILE A 1 147 ? -8.101 2.295 12.997 1.00 89.25 147 ILE A CA 1
ATOM 1141 C C . ILE A 1 147 ? -7.868 2.996 14.333 1.00 89.25 147 ILE A C 1
ATOM 1143 O O . ILE A 1 147 ? -8.302 4.125 14.551 1.00 89.25 147 ILE A O 1
ATOM 1147 N N . VAL A 1 148 ? -7.184 2.307 15.238 1.00 86.75 148 VAL A N 1
ATOM 1148 C CA . VAL A 1 148 ? -6.815 2.808 16.559 1.00 86.75 148 VAL A CA 1
ATOM 1149 C C . VAL A 1 148 ? -5.324 3.088 16.551 1.00 86.75 148 VAL A C 1
ATOM 1151 O O . VAL A 1 148 ? -4.520 2.211 16.228 1.00 86.75 148 VAL A O 1
ATOM 1154 N N . GLN A 1 149 ? -4.955 4.309 16.910 1.00 71.06 149 GLN A N 1
ATOM 1155 C CA . GLN A 1 149 ? -3.558 4.657 17.106 1.00 71.06 149 GLN A CA 1
ATOM 1156 C C . GLN A 1 149 ? -3.168 4.406 18.565 1.00 71.06 149 GLN A C 1
ATOM 1158 O O . GLN A 1 149 ? -3.930 4.815 19.446 1.00 71.06 149 GLN A O 1
ATOM 1163 N N . PRO A 1 150 ? -2.062 3.686 18.820 1.00 60.06 150 PRO A N 1
ATOM 1164 C CA . PRO A 1 150 ? -1.492 3.566 20.156 1.00 60.06 150 PRO A CA 1
ATOM 1165 C C . PRO A 1 150 ? -0.871 4.881 20.638 1.00 60.06 150 PRO A C 1
ATOM 1167 O O . PRO A 1 150 ? -0.483 5.710 19.782 1.00 60.06 150 PRO A O 1
#